Protein AF-A0A151SAC8-F1 (afdb_monomer_lite)

Radius of gyration: 16.69 Å; chains: 1; bounding box: 31×30×46 Å

Structure (mmCIF, N/CA/C/O backbone):
data_AF-A0A151SAC8-F1
#
_entry.id   AF-A0A151SAC8-F1
#
loop_
_atom_site.group_PDB
_atom_site.id
_atom_site.type_symbol
_atom_site.label_atom_id
_atom_site.label_alt_id
_atom_site.label_comp_id
_atom_site.label_asym_id
_atom_site.label_entity_id
_atom_site.label_seq_id
_atom_site.pdbx_PDB_ins_code
_atom_site.Cartn_x
_atom_site.Cartn_y
_atom_site.Cartn_z
_atom_site.occupancy
_atom_site.B_iso_or_equiv
_atom_site.auth_seq_id
_atom_site.auth_comp_id
_atom_site.auth_asym_id
_atom_site.auth_atom_id
_atom_site.pdbx_PDB_model_num
ATOM 1 N N . ASN A 1 1 ? 8.253 0.697 13.465 1.00 60.34 1 ASN A N 1
ATOM 2 C CA . ASN A 1 1 ? 7.872 0.966 12.057 1.00 60.34 1 ASN A CA 1
ATOM 3 C C . ASN A 1 1 ? 8.141 -0.229 11.117 1.00 60.34 1 ASN A C 1
ATOM 5 O O . ASN A 1 1 ? 8.264 -0.042 9.914 1.00 60.34 1 ASN A O 1
ATOM 9 N N . CYS A 1 2 ? 8.218 -1.470 11.628 1.00 76.44 2 CYS A N 1
ATOM 10 C CA . CYS A 1 2 ? 8.556 -2.654 10.819 1.00 76.44 2 CYS A CA 1
ATOM 11 C C . CYS A 1 2 ? 7.438 -3.058 9.846 1.00 76.44 2 CYS A C 1
ATOM 13 O O . CYS A 1 2 ? 7.722 -3.414 8.706 1.00 76.44 2 CYS A O 1
ATOM 15 N N . THR A 1 3 ? 6.180 -2.882 10.257 1.00 85.38 3 THR A N 1
ATOM 16 C CA . THR A 1 3 ? 4.981 -3.256 9.493 1.00 85.38 3 THR A CA 1
ATOM 17 C C . THR A 1 3 ? 4.909 -2.593 8.115 1.00 85.38 3 THR A C 1
ATOM 19 O O . THR A 1 3 ? 4.569 -3.248 7.135 1.00 85.38 3 THR A O 1
ATOM 22 N N . VAL A 1 4 ? 5.281 -1.311 8.003 1.00 90.56 4 VAL A N 1
ATOM 23 C CA . VAL A 1 4 ? 5.286 -0.590 6.714 1.00 90.56 4 VAL A CA 1
ATOM 24 C C . VAL A 1 4 ? 6.282 -1.226 5.747 1.00 90.56 4 VAL A C 1
ATOM 26 O O . VAL A 1 4 ? 5.959 -1.485 4.590 1.00 90.56 4 VAL A O 1
ATOM 29 N N . MET A 1 5 ? 7.490 -1.509 6.234 1.00 91.88 5 MET A N 1
ATOM 30 C CA . MET A 1 5 ? 8.564 -2.070 5.419 1.00 91.88 5 MET A CA 1
ATOM 31 C C . MET A 1 5 ? 8.274 -3.518 5.010 1.00 91.88 5 MET A C 1
ATOM 33 O O . MET A 1 5 ? 8.594 -3.917 3.893 1.00 91.88 5 MET A O 1
ATOM 37 N N . GLU A 1 6 ? 7.661 -4.309 5.890 1.00 93.31 6 GLU A N 1
ATOM 38 C CA . GLU A 1 6 ? 7.215 -5.674 5.587 1.00 93.31 6 GLU A CA 1
ATOM 39 C C . GLU A 1 6 ? 6.119 -5.688 4.526 1.00 93.31 6 GLU A C 1
ATOM 41 O O . GLU A 1 6 ? 6.199 -6.463 3.570 1.00 93.31 6 GLU A O 1
ATOM 46 N N . MET A 1 7 ? 5.141 -4.789 4.645 1.00 93.94 7 MET A N 1
ATOM 47 C CA . MET A 1 7 ? 4.065 -4.680 3.669 1.00 93.94 7 MET A CA 1
ATOM 48 C C . MET A 1 7 ? 4.592 -4.198 2.315 1.00 93.94 7 MET A C 1
ATOM 50 O O . MET A 1 7 ? 4.301 -4.823 1.301 1.00 93.94 7 MET A O 1
ATOM 54 N N . ALA A 1 8 ? 5.458 -3.180 2.291 1.00 93.56 8 ALA A N 1
ATOM 55 C CA . ALA A 1 8 ? 6.088 -2.702 1.060 1.00 93.56 8 ALA A CA 1
ATOM 56 C C . ALA A 1 8 ? 6.895 -3.805 0.350 1.00 93.56 8 ALA A C 1
ATOM 58 O O . ALA A 1 8 ? 6.752 -3.999 -0.858 1.00 93.56 8 ALA A O 1
ATOM 59 N N . ARG A 1 9 ? 7.696 -4.584 1.093 1.00 93.94 9 ARG A N 1
ATOM 60 C CA . ARG A 1 9 ? 8.426 -5.738 0.534 1.00 93.94 9 ARG A CA 1
ATOM 61 C C . ARG A 1 9 ? 7.485 -6.806 -0.016 1.00 93.94 9 ARG A C 1
ATOM 63 O O . ARG A 1 9 ? 7.743 -7.338 -1.093 1.00 93.94 9 ARG A O 1
ATOM 70 N N . SER A 1 10 ? 6.400 -7.097 0.700 1.00 94.00 10 SER A N 1
ATOM 71 C CA . SER A 1 10 ? 5.400 -8.080 0.271 1.00 94.00 10 SER A CA 1
ATOM 72 C C . SER A 1 10 ? 4.709 -7.642 -1.022 1.00 94.00 10 SER A C 1
ATOM 74 O O . SER A 1 10 ? 4.622 -8.433 -1.954 1.00 94.00 10 SER A O 1
ATOM 76 N N . MET A 1 11 ? 4.323 -6.368 -1.131 1.00 94.06 11 MET A N 1
ATOM 77 C CA . MET A 1 11 ? 3.694 -5.793 -2.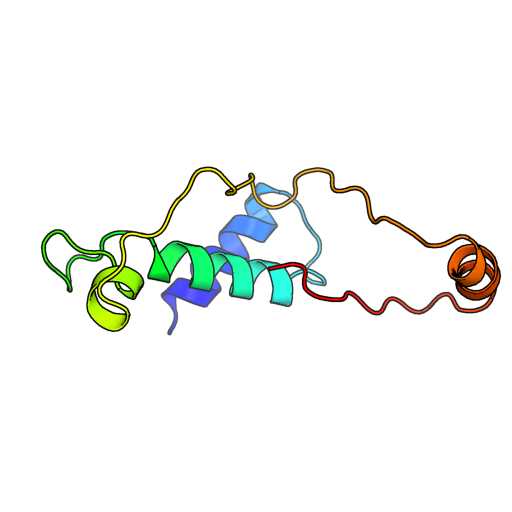328 1.00 94.06 11 MET A CA 1
ATOM 78 C C . MET A 1 11 ? 4.608 -5.847 -3.558 1.00 94.06 11 MET A C 1
ATOM 80 O O . MET A 1 11 ? 4.166 -6.212 -4.647 1.00 94.06 11 MET A O 1
ATOM 84 N N . LEU A 1 12 ? 5.895 -5.522 -3.390 1.00 94.25 12 LEU A N 1
ATOM 85 C CA . LEU A 1 12 ? 6.885 -5.639 -4.465 1.00 94.25 12 LEU A CA 1
ATOM 86 C C . LEU A 1 12 ? 7.065 -7.095 -4.902 1.00 94.25 12 LEU A C 1
ATOM 88 O O . LEU A 1 12 ? 7.080 -7.382 -6.099 1.00 94.25 12 LEU A O 1
ATOM 92 N N . LYS A 1 13 ? 7.169 -8.016 -3.934 1.00 94.00 13 LYS A N 1
ATOM 93 C CA . LYS A 1 13 ? 7.360 -9.444 -4.201 1.00 94.00 13 LYS A CA 1
ATOM 94 C C . LYS A 1 13 ? 6.153 -10.060 -4.904 1.00 94.00 13 LYS A C 1
ATOM 96 O O . LYS A 1 13 ? 6.349 -10.825 -5.841 1.00 94.00 13 LYS A O 1
ATOM 101 N N . GLU A 1 14 ? 4.941 -9.704 -4.485 1.00 92.75 14 GLU A N 1
ATOM 102 C CA . GLU A 1 14 ? 3.688 -10.192 -5.073 1.00 92.75 14 GLU A CA 1
ATOM 103 C C . GLU A 1 14 ? 3.559 -9.792 -6.548 1.00 92.75 14 GLU A C 1
ATOM 105 O O . GLU A 1 14 ? 3.133 -10.594 -7.374 1.00 92.75 14 GLU A O 1
ATOM 110 N N . LYS A 1 15 ? 3.957 -8.563 -6.898 1.00 91.00 15 LYS A N 1
ATOM 111 C CA . LYS A 1 15 ? 3.877 -8.055 -8.277 1.00 91.00 15 LYS A CA 1
ATOM 112 C C . LYS A 1 15 ? 5.129 -8.294 -9.111 1.00 91.00 15 LYS A C 1
ATOM 114 O O . LYS A 1 15 ? 5.148 -7.917 -10.278 1.00 91.00 15 LYS A O 1
ATOM 119 N N . GLY A 1 16 ? 6.168 -8.897 -8.535 1.00 91.94 16 GLY A N 1
ATOM 120 C CA . GLY A 1 16 ? 7.450 -9.091 -9.213 1.00 91.94 16 GLY A CA 1
ATOM 121 C C . GLY A 1 16 ? 8.101 -7.776 -9.655 1.00 91.94 16 GLY A C 1
ATOM 122 O O . GLY A 1 16 ? 8.811 -7.750 -10.658 1.00 91.94 16 GLY A O 1
ATOM 123 N N . LEU A 1 17 ? 7.835 -6.676 -8.942 1.00 90.56 17 LEU A N 1
ATOM 124 C CA . LEU A 1 17 ? 8.362 -5.361 -9.296 1.00 90.56 17 LEU A CA 1
ATOM 125 C C . LEU A 1 17 ? 9.800 -5.192 -8.789 1.00 90.56 17 LEU A C 1
ATOM 127 O O . LEU A 1 17 ? 10.129 -5.659 -7.694 1.00 90.56 17 LEU A O 1
ATOM 131 N N . PRO A 1 18 ? 10.668 -4.500 -9.548 1.00 91.06 18 PRO A N 1
ATOM 132 C CA . PRO A 1 18 ? 12.022 -4.219 -9.102 1.00 91.06 18 PRO A CA 1
ATOM 133 C C . PRO A 1 18 ? 12.023 -3.300 -7.876 1.00 91.06 18 PRO A C 1
ATOM 135 O O . PRO A 1 18 ? 11.151 -2.446 -7.702 1.00 91.06 18 PRO A O 1
ATOM 138 N N . ASN A 1 19 ? 13.071 -3.419 -7.058 1.00 89.50 19 ASN A N 1
ATOM 139 C CA . ASN A 1 19 ? 13.248 -2.616 -5.843 1.00 89.50 19 ASN A CA 1
ATOM 140 C C . ASN A 1 19 ? 13.339 -1.109 -6.106 1.00 89.50 19 ASN A C 1
ATOM 142 O O . ASN A 1 19 ? 13.287 -0.337 -5.161 1.00 89.50 19 ASN A O 1
ATOM 146 N N . THR A 1 20 ? 13.448 -0.661 -7.358 1.00 90.44 20 THR A N 1
ATOM 147 C CA . THR A 1 20 ? 13.358 0.760 -7.715 1.00 90.44 20 THR A CA 1
ATOM 148 C C . THR A 1 20 ? 12.015 1.379 -7.324 1.00 90.44 20 THR A C 1
ATOM 150 O O . THR A 1 20 ? 11.983 2.571 -7.052 1.00 90.44 20 THR A O 1
ATOM 153 N N . PHE A 1 21 ? 10.944 0.578 -7.230 1.00 88.56 21 PHE A N 1
ATOM 154 C CA . PHE A 1 21 ? 9.598 1.018 -6.831 1.00 88.56 21 PHE A CA 1
ATOM 155 C C . PHE A 1 21 ? 9.363 1.021 -5.309 1.00 88.56 21 PHE A C 1
ATOM 157 O O . PHE A 1 21 ? 8.224 1.041 -4.837 1.00 88.56 21 PHE A O 1
ATOM 164 N N . TRP A 1 22 ? 10.426 0.922 -4.507 1.00 91.50 22 TRP A N 1
ATOM 165 C CA . TRP A 1 22 ? 10.319 0.845 -3.049 1.00 91.50 22 TRP A CA 1
ATOM 166 C C . TRP A 1 22 ? 9.641 2.073 -2.431 1.00 91.50 22 TRP A C 1
ATOM 168 O O . TRP A 1 22 ? 8.883 1.923 -1.474 1.00 91.50 22 TRP A O 1
ATOM 178 N N . ALA A 1 23 ? 9.871 3.266 -2.984 1.00 91.94 23 ALA A N 1
ATOM 179 C CA . ALA A 1 23 ? 9.272 4.500 -2.488 1.00 91.94 23 ALA A CA 1
ATOM 180 C C . ALA A 1 23 ? 7.748 4.494 -2.697 1.00 91.94 23 ALA A C 1
ATOM 182 O O . ALA A 1 23 ? 6.988 4.795 -1.776 1.00 91.94 23 ALA A O 1
ATOM 183 N N . GLU A 1 24 ? 7.293 4.068 -3.874 1.00 90.19 24 GLU A N 1
ATOM 184 C CA . GLU A 1 24 ? 5.883 3.912 -4.230 1.00 90.19 24 GLU A CA 1
ATOM 185 C C . GLU A 1 24 ? 5.216 2.812 -3.399 1.00 90.19 24 GLU A C 1
ATOM 187 O O . GLU A 1 24 ? 4.081 2.976 -2.943 1.00 90.19 24 GLU A O 1
ATOM 192 N N . ALA A 1 25 ? 5.923 1.705 -3.155 1.00 92.69 25 ALA A N 1
ATOM 193 C CA . ALA A 1 25 ? 5.445 0.623 -2.300 1.00 92.69 25 ALA A CA 1
ATOM 194 C C . ALA A 1 25 ? 5.262 1.091 -0.849 1.00 92.69 25 ALA A C 1
ATOM 196 O O . ALA A 1 25 ? 4.213 0.843 -0.258 1.00 92.69 25 ALA A O 1
ATOM 197 N N . ILE A 1 26 ? 6.236 1.818 -0.287 1.00 93.88 26 ILE A N 1
ATOM 198 C CA . ILE A 1 26 ? 6.135 2.391 1.065 1.00 93.88 26 ILE A CA 1
ATOM 199 C C . ILE A 1 26 ? 4.999 3.403 1.143 1.00 93.88 26 ILE A C 1
ATOM 201 O O . ILE A 1 26 ? 4.216 3.362 2.092 1.00 93.88 26 ILE A O 1
ATOM 205 N N . TYR A 1 27 ? 4.878 4.293 0.158 1.00 92.19 27 TYR A N 1
ATOM 206 C CA . TYR A 1 27 ? 3.802 5.274 0.158 1.00 92.19 27 TYR A CA 1
ATOM 207 C C . TYR A 1 27 ? 2.447 4.567 0.152 1.00 92.19 27 TYR A C 1
ATOM 209 O O . TYR A 1 27 ? 1.588 4.865 0.982 1.00 92.19 27 TYR A O 1
ATOM 217 N N . THR A 1 28 ? 2.261 3.600 -0.749 1.00 91.81 28 THR A N 1
ATOM 218 C CA . THR A 1 28 ? 1.007 2.843 -0.840 1.00 91.81 28 THR A CA 1
ATOM 219 C C . THR A 1 28 ? 0.736 2.094 0.463 1.00 91.81 28 THR A C 1
ATOM 221 O O . THR A 1 28 ? -0.392 2.085 0.951 1.00 91.81 28 THR A O 1
ATOM 224 N N . ALA A 1 29 ? 1.777 1.541 1.085 1.00 93.00 29 ALA A N 1
ATOM 225 C CA . ALA A 1 29 ? 1.665 0.861 2.361 1.00 93.00 29 ALA A CA 1
ATOM 226 C C . ALA A 1 29 ? 1.163 1.787 3.481 1.00 93.00 29 ALA A C 1
ATOM 228 O O . ALA A 1 29 ? 0.192 1.468 4.168 1.00 93.00 29 ALA A O 1
ATOM 229 N N . VAL A 1 30 ? 1.769 2.965 3.637 1.00 92.25 30 VAL A N 1
ATOM 230 C CA . VAL A 1 30 ? 1.317 3.976 4.606 1.00 92.25 30 VAL A CA 1
ATOM 231 C C . VAL A 1 30 ? -0.105 4.443 4.286 1.00 92.25 30 VAL A C 1
ATOM 233 O O . VAL A 1 30 ? -0.936 4.589 5.183 1.00 92.25 30 VAL A O 1
ATOM 236 N N . TYR A 1 31 ? -0.413 4.633 3.004 1.00 90.69 31 TYR A N 1
ATOM 237 C CA . TYR A 1 31 ? -1.726 5.068 2.543 1.00 90.69 31 TYR A CA 1
ATOM 238 C C . TYR A 1 31 ? -2.843 4.092 2.923 1.00 90.69 31 TYR A C 1
ATOM 240 O O . TYR A 1 31 ? -3.912 4.530 3.365 1.00 90.69 31 TYR A O 1
ATOM 248 N N . ILE A 1 32 ? -2.581 2.792 2.757 1.00 90.31 32 ILE A N 1
ATOM 249 C CA . ILE A 1 32 ? -3.476 1.698 3.141 1.00 90.31 32 ILE A CA 1
ATOM 250 C C . ILE A 1 32 ? -3.605 1.646 4.661 1.00 90.31 32 ILE A C 1
ATOM 252 O O . ILE A 1 32 ? -4.721 1.687 5.164 1.00 90.31 32 ILE A O 1
ATOM 256 N N . LEU A 1 33 ? -2.493 1.643 5.405 1.00 89.75 33 LEU A N 1
ATOM 257 C CA . LEU A 1 33 ? -2.523 1.565 6.873 1.00 89.75 33 LEU A CA 1
ATOM 258 C C . LEU A 1 33 ? -3.320 2.709 7.507 1.00 89.75 33 LEU A C 1
ATOM 260 O O . LEU A 1 33 ? -4.051 2.484 8.465 1.00 89.75 33 LEU A O 1
ATOM 264 N N . ASN A 1 34 ? -3.249 3.912 6.937 1.00 90.00 34 ASN A N 1
ATOM 265 C CA . ASN A 1 34 ? -4.020 5.060 7.416 1.00 90.00 34 ASN A CA 1
ATOM 266 C C . ASN A 1 34 ? -5.530 4.953 7.136 1.00 90.00 34 ASN A C 1
ATOM 268 O O . ASN A 1 34 ? -6.310 5.674 7.756 1.00 90.00 34 ASN A O 1
ATOM 272 N N . ARG A 1 35 ? -5.943 4.082 6.209 1.00 89.88 35 ARG A N 1
ATOM 273 C CA . ARG A 1 35 ? -7.341 3.855 5.792 1.00 89.88 35 ARG A CA 1
ATOM 274 C C . ARG A 1 35 ? -7.888 2.491 6.197 1.00 89.88 35 ARG A C 1
ATOM 276 O O . ARG A 1 35 ? -9.073 2.243 6.011 1.00 89.88 35 ARG A O 1
ATOM 283 N N . CYS A 1 36 ? -7.057 1.614 6.738 1.00 85.69 36 CYS A N 1
ATOM 284 C CA . CYS A 1 36 ? -7.498 0.377 7.354 1.00 85.69 36 CYS A CA 1
ATOM 285 C C . CYS A 1 36 ? -7.864 0.639 8.812 1.00 85.69 36 CYS A C 1
ATOM 287 O O . CYS A 1 36 ? -7.226 1.434 9.501 1.00 85.69 36 CYS A O 1
ATOM 289 N N . GLN A 1 37 ? -8.895 -0.047 9.294 1.00 80.44 37 GLN A N 1
ATOM 290 C CA . GLN A 1 37 ? -9.164 -0.089 10.724 1.00 80.44 37 GLN A CA 1
ATOM 291 C C . GLN A 1 37 ? -7.989 -0.776 11.418 1.00 80.44 37 GLN A C 1
ATOM 293 O O . GLN A 1 37 ? -7.452 -1.773 10.930 1.00 80.44 37 GLN A O 1
ATOM 298 N N . THR A 1 38 ? -7.573 -0.228 12.552 1.00 81.75 38 THR A N 1
ATOM 299 C CA . THR A 1 38 ? -6.483 -0.793 13.348 1.00 81.75 38 THR A CA 1
ATOM 300 C C . THR A 1 38 ? -7.027 -1.173 14.711 1.00 81.75 38 THR A C 1
ATOM 302 O O . THR A 1 38 ? -7.918 -0.509 15.225 1.00 81.75 38 THR A O 1
ATOM 305 N N . LYS A 1 39 ? -6.469 -2.212 15.341 1.00 78.81 39 LYS A N 1
ATOM 306 C CA . LYS A 1 39 ? -6.893 -2.626 16.693 1.00 78.81 39 LYS A CA 1
ATOM 307 C C . LYS A 1 39 ? -6.757 -1.510 17.739 1.00 78.81 39 LYS A C 1
ATOM 309 O O . LYS A 1 39 ? -7.407 -1.571 18.772 1.00 78.81 39 LYS A O 1
ATOM 314 N N . ALA A 1 40 ? -5.905 -0.520 17.476 1.00 79.62 40 ALA A N 1
ATOM 315 C CA . ALA A 1 40 ? -5.677 0.619 18.356 1.00 79.62 40 ALA A CA 1
ATOM 316 C C . ALA A 1 40 ? -6.805 1.664 18.309 1.00 79.62 40 ALA A C 1
ATOM 318 O O . ALA A 1 40 ? -6.934 2.450 19.242 1.00 79.62 40 ALA A O 1
ATOM 319 N N . ILE A 1 41 ? -7.601 1.699 17.234 1.00 79.38 41 ILE A N 1
ATOM 320 C CA . ILE A 1 41 ? -8.658 2.691 17.033 1.00 79.38 41 ILE A CA 1
ATOM 321 C C . ILE A 1 41 ? -9.960 1.943 16.761 1.00 79.38 41 ILE A C 1
ATOM 323 O O . ILE A 1 41 ? -10.160 1.373 15.690 1.00 79.38 41 ILE A O 1
ATOM 327 N N . GLN A 1 42 ? -10.845 1.941 17.753 1.00 79.06 42 GLN A N 1
ATOM 328 C CA . GLN A 1 42 ? -12.112 1.226 17.681 1.00 79.06 42 GLN A CA 1
ATOM 329 C C . GLN A 1 42 ? -13.044 1.872 16.644 1.00 79.06 42 GLN A C 1
ATOM 331 O O . GLN A 1 42 ? -13.285 3.080 16.678 1.00 79.06 42 GLN A O 1
ATOM 336 N N . ASP A 1 43 ? -13.517 1.056 15.698 1.00 79.62 43 ASP A N 1
ATOM 337 C CA . ASP A 1 43 ? -14.487 1.386 14.641 1.00 79.62 43 ASP A CA 1
ATOM 338 C C . ASP A 1 43 ? -14.140 2.575 13.728 1.00 79.62 43 ASP A C 1
ATOM 340 O O . ASP A 1 43 ? -14.974 3.023 12.938 1.00 79.62 43 ASP A O 1
ATOM 344 N N . LYS A 1 44 ? -12.896 3.066 13.775 1.00 84.62 44 LYS A N 1
ATOM 345 C CA . LYS A 1 44 ? -12.405 4.155 12.925 1.00 84.62 44 LYS A CA 1
ATOM 346 C C . LYS A 1 44 ? -11.041 3.821 12.340 1.00 84.62 44 LYS A C 1
ATOM 348 O O . LYS A 1 44 ? -10.211 3.128 12.926 1.00 84.62 44 LYS A O 1
ATOM 353 N N . THR A 1 45 ? -10.796 4.355 11.161 1.00 88.81 45 THR A N 1
ATOM 354 C CA . THR A 1 45 ? -9.482 4.374 10.524 1.00 88.81 45 THR A CA 1
ATOM 355 C C . THR A 1 45 ? -8.623 5.486 11.141 1.00 88.81 45 THR A C 1
ATOM 357 O O . THR A 1 45 ? -9.167 6.487 11.620 1.00 88.81 45 THR A O 1
ATOM 360 N N . PRO A 1 46 ? -7.284 5.375 11.131 1.00 89.06 46 PRO A N 1
ATOM 361 C CA . PRO A 1 46 ? -6.412 6.446 11.616 1.00 89.06 46 PRO A CA 1
ATOM 362 C C . PRO A 1 46 ? -6.707 7.809 10.981 1.00 89.06 46 PRO A C 1
ATOM 364 O O . PRO A 1 46 ? -6.720 8.825 11.674 1.00 89.06 46 PRO A O 1
ATOM 367 N N . ILE A 1 47 ? -7.019 7.842 9.680 1.00 89.38 47 ILE A N 1
ATOM 368 C CA . ILE A 1 47 ? -7.361 9.089 8.989 1.00 89.38 47 ILE A CA 1
ATOM 369 C C . ILE A 1 47 ? -8.737 9.641 9.391 1.00 89.38 47 ILE A C 1
ATOM 371 O O . ILE A 1 47 ? -8.905 10.859 9.432 1.00 89.38 47 ILE A O 1
ATOM 375 N N . GLU A 1 48 ? -9.707 8.789 9.732 1.00 89.56 48 GLU A N 1
ATOM 376 C CA . GLU A 1 48 ? -10.989 9.222 10.312 1.00 89.56 48 GLU A CA 1
ATOM 377 C C . GLU A 1 48 ? -10.802 9.803 11.702 1.00 89.56 48 GLU A C 1
ATOM 379 O O . GLU A 1 48 ? -11.374 10.845 12.009 1.00 89.56 48 GLU A O 1
ATOM 384 N N . ALA A 1 49 ? -10.001 9.141 12.538 1.00 87.75 49 ALA A N 1
ATOM 385 C CA . ALA A 1 49 ? -9.716 9.611 13.886 1.00 87.75 49 ALA A CA 1
ATOM 386 C C . ALA A 1 49 ? -8.993 10.966 13.870 1.00 87.75 49 ALA A C 1
ATOM 388 O O . ALA A 1 49 ? -9.284 11.819 14.701 1.00 87.75 49 ALA A O 1
ATOM 389 N N . TRP A 1 50 ? -8.096 11.174 12.901 1.00 86.88 50 TRP A N 1
ATOM 390 C CA . TRP A 1 50 ? -7.346 12.420 12.755 1.00 86.88 50 TRP A CA 1
ATOM 391 C C . TRP A 1 50 ? -8.149 13.549 12.097 1.00 86.88 50 TRP A C 1
ATOM 393 O O . TRP A 1 50 ? -8.133 14.679 12.572 1.00 86.88 50 TRP A O 1
ATOM 403 N N . SER A 1 51 ? -8.825 13.274 10.977 1.00 88.44 51 SER A N 1
ATOM 404 C CA . SER A 1 51 ? -9.474 14.316 10.161 1.00 88.44 51 SER A CA 1
ATOM 405 C C . SER A 1 51 ? -10.965 14.502 10.447 1.00 88.44 51 SER A C 1
ATOM 407 O O . SER A 1 51 ? -11.571 15.438 9.933 1.00 88.44 51 SER A O 1
ATOM 409 N N . GLY A 1 52 ? -11.586 13.583 11.191 1.00 87.00 52 GLY A N 1
ATOM 410 C CA . GLY A 1 52 ? -13.035 13.538 11.395 1.00 87.00 52 GLY A CA 1
ATOM 411 C C . GLY A 1 52 ? -13.840 13.122 10.156 1.00 87.00 52 GLY A C 1
ATOM 412 O O . GLY A 1 52 ? -15.061 13.006 10.241 1.00 87.00 52 GLY A O 1
ATOM 413 N N . LYS A 1 53 ? -13.193 12.878 9.006 1.00 87.56 53 LYS A N 1
ATOM 414 C CA . LYS A 1 53 ? -13.851 12.527 7.741 1.00 87.56 53 LYS A CA 1
ATOM 415 C C . LYS A 1 53 ? -13.592 11.073 7.352 1.00 87.56 53 LYS A C 1
ATOM 417 O O . LYS A 1 53 ? -12.450 10.620 7.328 1.00 87.56 53 LYS A O 1
ATOM 422 N N . LYS A 1 54 ? -14.659 10.378 6.944 1.00 86.81 54 LYS A N 1
ATOM 423 C CA . LYS A 1 54 ? -14.596 9.028 6.368 1.00 86.81 54 LYS A CA 1
ATOM 424 C C . LYS A 1 54 ? -13.843 9.027 5.031 1.00 86.81 54 LYS A C 1
ATOM 426 O O . LYS A 1 54 ? -14.287 9.714 4.104 1.00 86.81 54 LYS A O 1
ATOM 431 N N . PRO A 1 55 ? -12.712 8.307 4.892 1.00 86.62 55 PRO A N 1
ATOM 432 C CA . PRO A 1 55 ? -12.012 8.194 3.631 1.00 86.62 55 PRO A CA 1
ATOM 433 C C . PRO A 1 55 ? -12.865 7.387 2.656 1.00 86.62 55 PRO A C 1
ATOM 435 O O . PRO A 1 55 ? -13.465 6.373 3.010 1.00 86.62 55 PRO A O 1
ATOM 438 N N . 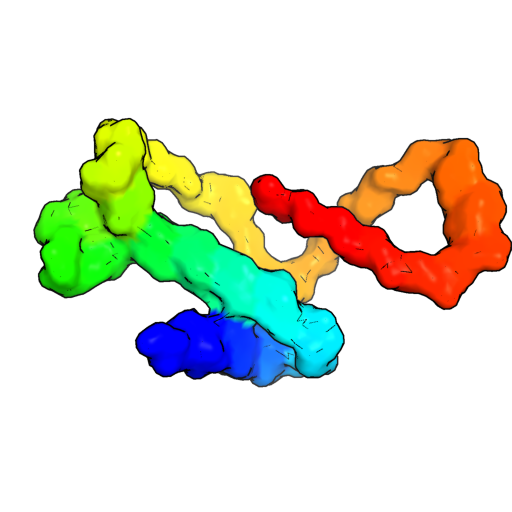SER A 1 56 ? -12.883 7.820 1.400 1.00 86.12 56 SER A N 1
ATOM 439 C CA . SER A 1 56 ? -13.342 6.959 0.314 1.00 86.12 56 SER A CA 1
ATOM 440 C C . SER A 1 56 ? -12.250 5.946 -0.032 1.00 86.12 56 SER A C 1
ATOM 442 O O . SER A 1 56 ? -11.060 6.248 0.086 1.00 86.12 56 SER A O 1
ATOM 444 N N . ALA A 1 57 ? -12.662 4.760 -0.471 1.00 84.62 57 ALA A N 1
ATOM 445 C CA . ALA A 1 57 ? -11.794 3.723 -1.023 1.00 84.62 57 ALA A CA 1
ATOM 446 C C . ALA A 1 57 ? -12.044 3.494 -2.528 1.00 84.62 57 ALA A C 1
ATOM 448 O O . ALA A 1 57 ? -11.373 2.668 -3.139 1.00 84.62 57 ALA A O 1
ATOM 449 N N . ASN A 1 58 ? -12.980 4.228 -3.142 1.00 88.06 58 ASN A N 1
ATOM 450 C CA . ASN A 1 58 ? -13.435 3.976 -4.518 1.00 88.06 58 ASN A CA 1
ATOM 451 C C . ASN A 1 58 ? -12.346 4.214 -5.572 1.00 88.06 58 ASN A C 1
ATOM 453 O O . ASN A 1 58 ? -12.411 3.678 -6.675 1.00 88.06 58 ASN A O 1
ATOM 457 N N . HIS A 1 59 ? -11.356 5.041 -5.249 1.00 85.88 59 HIS A N 1
ATOM 458 C CA . HIS A 1 59 ? -10.243 5.381 -6.131 1.00 85.88 59 HIS A CA 1
ATOM 459 C C . HIS A 1 59 ? -9.039 4.442 -5.967 1.00 85.88 59 HIS A C 1
ATOM 461 O O . HIS A 1 59 ? -8.062 4.588 -6.701 1.00 85.88 59 HIS A O 1
ATOM 467 N N . LEU A 1 60 ? -9.077 3.499 -5.018 1.00 86.69 60 LEU A N 1
ATOM 468 C CA . LEU A 1 60 ? -7.985 2.551 -4.817 1.00 86.69 60 LEU A CA 1
ATOM 469 C C . LEU A 1 60 ? -7.864 1.606 -6.015 1.00 86.69 60 LEU A C 1
ATOM 471 O O . LEU A 1 60 ? -8.842 1.049 -6.514 1.00 86.69 60 LEU A O 1
ATOM 475 N N . ARG A 1 61 ? -6.625 1.406 -6.460 1.00 87.25 61 ARG A N 1
ATOM 476 C CA . ARG A 1 61 ? -6.257 0.442 -7.497 1.00 87.25 61 ARG A CA 1
ATOM 477 C C . ARG A 1 61 ? -5.263 -0.558 -6.928 1.00 87.25 61 ARG A C 1
ATOM 479 O O . ARG A 1 61 ? -4.569 -0.276 -5.953 1.00 87.25 61 ARG A O 1
ATOM 486 N N . VAL A 1 62 ? -5.205 -1.731 -7.551 1.00 87.75 62 VAL A N 1
ATOM 487 C CA . VAL A 1 62 ? -4.222 -2.759 -7.203 1.00 87.75 62 VAL A CA 1
ATOM 488 C C . VAL A 1 62 ? -2.823 -2.201 -7.459 1.00 87.75 62 VAL A C 1
ATOM 490 O O . VAL A 1 62 ? -2.544 -1.692 -8.543 1.00 87.75 62 VAL A O 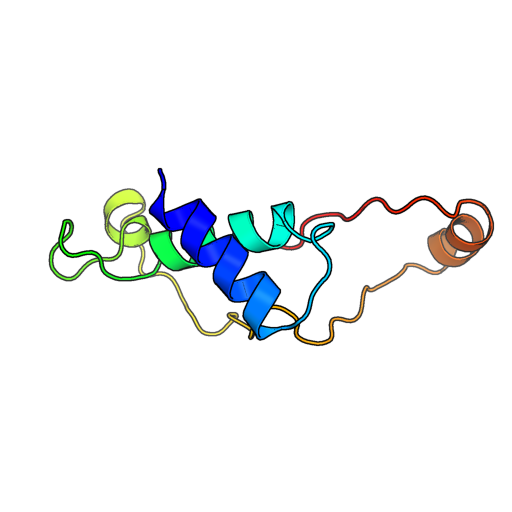1
ATOM 493 N N . PHE A 1 63 ? -1.941 -2.301 -6.465 1.00 89.00 63 PHE A N 1
ATOM 494 C CA . PHE A 1 63 ? -0.547 -1.891 -6.616 1.00 89.00 63 PHE A CA 1
ATOM 495 C C . PHE A 1 63 ? 0.101 -2.621 -7.803 1.00 89.00 63 PHE A C 1
ATOM 497 O O . PHE A 1 63 ? -0.113 -3.818 -7.986 1.00 89.00 63 PHE A O 1
ATOM 504 N N . GLY A 1 64 ? 0.865 -1.898 -8.624 1.00 85.56 64 GLY A N 1
ATOM 505 C CA . GLY A 1 64 ? 1.468 -2.445 -9.843 1.00 85.56 64 GLY A CA 1
ATOM 506 C C . GLY A 1 64 ? 0.516 -2.592 -11.037 1.00 85.56 64 GLY A C 1
ATOM 507 O O . GLY A 1 64 ? 0.889 -3.223 -12.023 1.00 85.56 64 GLY A O 1
ATOM 508 N N . SER A 1 65 ? -0.698 -2.029 -10.990 1.00 86.75 65 SER A N 1
ATOM 509 C CA . SER A 1 65 ? -1.565 -1.950 -12.171 1.00 86.75 65 SER A CA 1
ATOM 510 C C . SER A 1 65 ? -0.961 -1.072 -13.271 1.00 86.75 65 SER A C 1
ATOM 512 O O . SER A 1 65 ? -0.249 -0.109 -12.985 1.00 86.75 65 SER A O 1
ATOM 514 N N . ILE A 1 66 ? -1.306 -1.356 -14.529 1.00 81.19 66 ILE A N 1
ATOM 515 C CA . ILE A 1 66 ? -0.908 -0.528 -15.674 1.00 81.19 66 ILE A CA 1
ATOM 516 C C . ILE A 1 66 ? -1.513 0.874 -15.518 1.00 81.19 66 ILE A C 1
ATOM 518 O O . ILE A 1 66 ? -2.727 1.021 -15.383 1.00 81.19 66 ILE A O 1
ATOM 522 N N . CYS A 1 67 ? -0.661 1.899 -15.570 1.00 76.44 67 CYS A N 1
ATOM 523 C CA . CYS A 1 67 ? -1.055 3.304 -15.491 1.00 76.44 67 CYS A CA 1
ATOM 524 C C . CYS A 1 67 ? -0.537 4.064 -16.717 1.00 76.44 67 CYS A C 1
ATOM 526 O O . CYS A 1 67 ? 0.628 3.933 -17.096 1.00 76.44 67 CYS A O 1
ATOM 528 N N . TYR A 1 68 ? -1.386 4.904 -17.308 1.00 77.56 68 TYR A N 1
ATOM 529 C CA . TYR A 1 68 ? -1.009 5.771 -18.422 1.00 77.56 68 TYR A CA 1
ATOM 530 C C . TYR A 1 68 ? -0.681 7.166 -17.896 1.00 77.56 68 TYR A C 1
ATOM 532 O O . TYR A 1 68 ? -1.509 7.807 -17.252 1.00 77.56 68 TYR A O 1
ATOM 540 N N . LYS A 1 69 ? 0.531 7.654 -18.178 1.00 73.94 69 LYS A N 1
ATOM 541 C CA . LYS A 1 69 ? 0.898 9.041 -17.878 1.00 73.94 69 LYS A CA 1
ATOM 542 C C . LYS A 1 69 ? 0.422 9.952 -19.007 1.00 73.94 69 LYS A C 1
ATOM 544 O O . LYS A 1 69 ? 0.753 9.724 -20.169 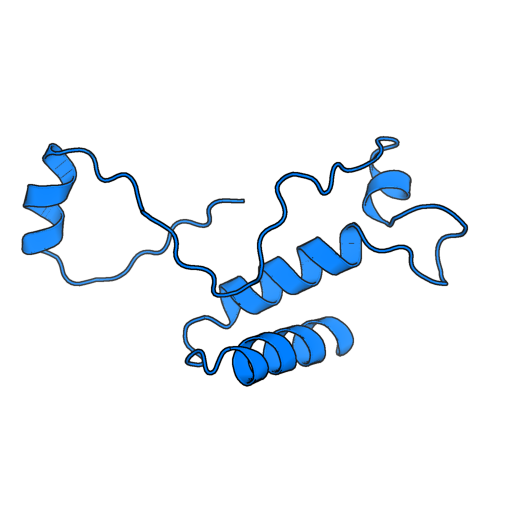1.00 73.94 69 LYS A O 1
ATOM 549 N N . HIS A 1 70 ? -0.316 11.003 -18.667 1.00 73.25 70 HIS A N 1
ATOM 550 C CA . HIS A 1 70 ? -0.666 12.041 -19.628 1.00 73.25 70 HIS A CA 1
ATOM 551 C C . HIS A 1 70 ? 0.563 12.932 -19.877 1.00 73.25 70 HIS A C 1
ATOM 553 O O . HIS A 1 70 ? 1.020 13.635 -18.975 1.00 73.25 70 HIS A O 1
ATOM 559 N N . ILE A 1 71 ? 1.141 12.871 -21.080 1.00 74.62 71 ILE A N 1
ATOM 560 C CA . ILE A 1 71 ? 2.291 13.701 -21.475 1.00 74.62 71 ILE A CA 1
ATOM 561 C C . ILE A 1 71 ? 1.783 14.806 -22.401 1.00 74.62 71 ILE A C 1
ATOM 563 O O . ILE A 1 71 ? 1.308 14.500 -23.492 1.00 74.62 71 ILE A O 1
ATOM 567 N N . LEU A 1 72 ? 1.921 16.072 -21.991 1.00 72.50 72 LEU A N 1
ATOM 568 C CA . LEU A 1 72 ? 1.692 17.213 -22.885 1.00 72.50 72 LEU A CA 1
ATOM 569 C C . LEU A 1 72 ? 2.684 17.171 -24.059 1.00 72.50 72 LEU A C 1
ATOM 571 O O . LEU A 1 72 ? 3.855 16.845 -23.857 1.00 72.50 72 LEU A O 1
ATOM 575 N N . GLU A 1 73 ? 2.230 17.504 -25.269 1.00 64.94 73 GLU A N 1
ATOM 576 C CA . GLU A 1 73 ? 3.004 17.368 -26.518 1.00 64.94 73 GLU A CA 1
ATOM 577 C C . GLU A 1 73 ? 4.391 18.034 -26.452 1.00 64.94 73 GLU A C 1
ATOM 579 O O . GLU A 1 73 ? 5.391 17.444 -26.864 1.00 64.94 73 GLU A O 1
ATOM 584 N N . GLU A 1 74 ? 4.493 19.201 -25.814 1.00 63.44 74 GLU A N 1
ATOM 585 C CA . GLU A 1 74 ? 5.754 19.927 -25.595 1.00 63.44 74 GLU A CA 1
ATOM 586 C C . GLU A 1 74 ? 6.783 19.092 -24.808 1.00 63.44 74 GLU A C 1
ATOM 588 O O . GLU A 1 74 ? 7.978 19.070 -25.113 1.00 63.44 74 GLU A O 1
ATOM 593 N N . ARG A 1 75 ? 6.312 18.301 -23.835 1.00 60.72 75 ARG A N 1
ATOM 594 C CA . ARG A 1 75 ? 7.151 17.401 -23.034 1.00 60.72 75 ARG A CA 1
ATOM 595 C C . ARG A 1 75 ? 7.503 16.103 -23.754 1.00 60.72 75 ARG A C 1
ATOM 597 O O . ARG A 1 75 ? 8.480 15.467 -23.358 1.00 60.72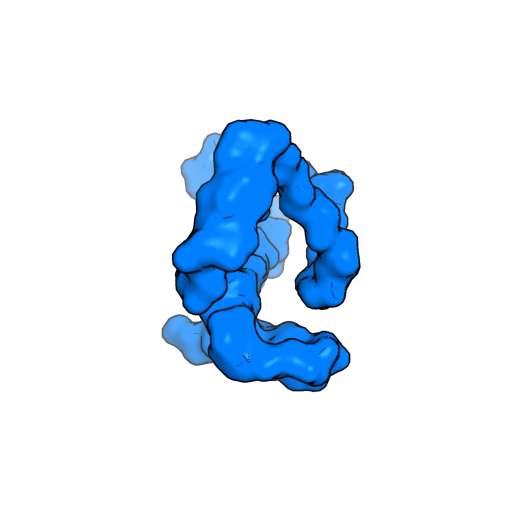 75 ARG A O 1
ATOM 604 N N . LYS A 1 76 ? 6.790 15.709 -24.817 1.00 57.06 76 LYS A N 1
ATOM 605 C CA . LYS A 1 76 ? 7.171 14.544 -25.641 1.00 57.06 76 LYS A CA 1
ATOM 606 C C . LYS A 1 76 ? 8.448 14.815 -26.439 1.00 57.06 76 LYS A C 1
ATOM 608 O O . LYS A 1 76 ? 9.277 13.917 -26.593 1.00 57.06 76 LYS A O 1
ATOM 613 N N . ALA A 1 77 ? 8.653 16.054 -26.892 1.00 55.78 77 ALA A N 1
ATOM 614 C CA . ALA A 1 77 ? 9.888 16.470 -27.560 1.00 55.78 77 ALA A CA 1
ATOM 615 C C . ALA A 1 77 ? 11.089 16.510 -26.595 1.00 55.78 77 ALA A C 1
ATOM 617 O O . ALA A 1 77 ? 12.187 16.088 -26.962 1.00 55.78 77 ALA A O 1
ATOM 618 N N . GLN A 1 78 ? 10.872 16.946 -25.348 1.00 54.78 78 GLN A N 1
ATOM 619 C CA . GLN A 1 78 ? 11.901 16.974 -24.301 1.00 54.78 78 GLN A CA 1
ATOM 620 C C . GLN A 1 78 ? 12.250 15.570 -23.772 1.00 54.78 78 GLN A C 1
ATOM 622 O O . GLN A 1 78 ? 13.419 15.276 -23.530 1.00 54.78 78 GLN A O 1
ATOM 627 N N . ALA A 1 79 ? 11.253 14.687 -23.629 1.00 52.72 79 ALA A N 1
ATOM 628 C CA . ALA A 1 79 ? 11.428 13.329 -23.105 1.00 52.72 79 ALA A CA 1
ATOM 629 C C . ALA A 1 79 ? 12.297 12.437 -24.007 1.00 52.72 79 ALA A C 1
ATOM 631 O O . ALA A 1 79 ? 12.987 11.563 -23.498 1.00 52.72 79 ALA A O 1
ATOM 632 N N . ARG A 1 80 ? 12.334 12.689 -25.325 1.00 51.56 80 ARG A N 1
ATOM 633 C CA . ARG A 1 80 ? 13.260 11.999 -26.245 1.00 51.56 80 ARG A CA 1
ATOM 634 C C . ARG A 1 80 ? 14.724 12.417 -26.072 1.00 51.56 80 ARG A C 1
ATOM 636 O O . ARG A 1 80 ? 15.608 11.691 -26.504 1.00 51.56 80 ARG A O 1
ATOM 643 N N . ARG A 1 81 ? 14.988 13.579 -25.465 1.00 48.16 81 ARG A N 1
ATOM 644 C CA . ARG A 1 81 ? 16.345 14.121 -25.268 1.00 48.16 81 ARG A CA 1
ATOM 645 C C . ARG A 1 81 ? 16.909 13.885 -23.869 1.00 48.16 81 ARG A C 1
ATOM 647 O O . ARG A 1 81 ? 18.094 14.118 -23.657 1.00 48.16 81 ARG A O 1
ATOM 654 N N . HIS A 1 82 ? 16.089 13.464 -22.911 1.00 45.22 82 HIS A N 1
ATOM 655 C CA . HIS A 1 82 ? 16.513 13.339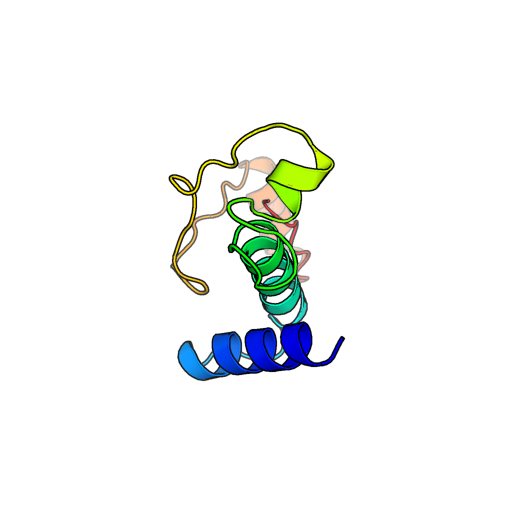 -21.522 1.00 45.22 82 HIS A CA 1
ATOM 656 C C . HIS A 1 82 ? 15.937 12.065 -20.908 1.00 45.22 82 HIS A C 1
ATOM 658 O O . HIS A 1 82 ? 14.913 12.075 -20.225 1.00 45.22 82 HIS A O 1
ATOM 664 N N . ASP A 1 83 ? 16.628 10.960 -21.170 1.00 47.19 83 ASP A N 1
ATOM 665 C CA . ASP A 1 83 ? 16.404 9.653 -20.563 1.00 47.19 83 ASP A CA 1
ATOM 666 C C . ASP A 1 83 ? 16.843 9.672 -19.085 1.00 47.19 83 ASP A C 1
ATOM 668 O O . ASP A 1 83 ? 17.880 9.147 -18.684 1.00 47.19 83 ASP A O 1
ATOM 672 N N . ARG A 1 84 ? 16.097 10.410 -18.256 1.00 41.31 84 ARG A N 1
ATOM 673 C CA . ARG A 1 84 ? 16.267 10.424 -16.801 1.00 41.31 84 ARG A CA 1
ATOM 674 C C . ARG A 1 84 ? 14.904 10.538 -16.129 1.00 41.31 84 ARG A C 1
ATOM 676 O O . ARG A 1 84 ? 14.323 11.617 -16.012 1.00 41.31 84 ARG A O 1
ATOM 683 N N . MET A 1 85 ? 14.409 9.372 -15.715 1.00 43.12 85 MET A N 1
ATOM 684 C CA . MET A 1 85 ? 13.271 9.167 -14.821 1.00 43.12 85 MET A CA 1
ATOM 685 C C . MET A 1 85 ? 13.234 10.219 -13.705 1.00 43.12 85 MET A C 1
ATOM 687 O O . MET A 1 85 ? 14.083 10.239 -12.818 1.00 43.12 85 MET A O 1
ATOM 691 N N . ARG A 1 86 ? 12.202 11.060 -13.716 1.00 44.41 86 ARG A N 1
ATOM 692 C CA . ARG A 1 86 ? 11.686 11.721 -12.516 1.00 44.41 86 ARG A CA 1
ATOM 693 C C . ARG A 1 86 ? 10.223 11.322 -12.394 1.00 44.41 86 ARG A C 1
ATOM 695 O O . ARG A 1 86 ? 9.377 11.830 -13.128 1.00 44.41 86 ARG A O 1
ATOM 702 N N . TYR A 1 87 ? 9.958 10.350 -11.528 1.00 50.19 87 TYR A N 1
ATOM 703 C CA . TYR A 1 87 ? 8.606 9.966 -11.147 1.00 50.19 87 TYR A CA 1
ATOM 704 C C . TYR A 1 87 ? 8.033 11.075 -10.262 1.00 50.19 87 TYR A C 1
ATOM 706 O O . TYR A 1 87 ? 8.588 11.390 -9.212 1.00 50.19 87 TYR A O 1
ATOM 714 N N . LEU A 1 88 ? 6.961 11.717 -10.731 1.00 43.53 88 LEU A N 1
ATOM 715 C CA . LEU A 1 88 ? 6.115 12.553 -9.886 1.00 43.53 88 LEU A CA 1
ATOM 716 C C . LEU A 1 88 ? 5.087 11.637 -9.209 1.00 43.53 88 LEU A C 1
ATOM 718 O O . LEU A 1 88 ? 4.447 10.853 -9.918 1.00 43.53 88 LEU A O 1
ATOM 722 N N . PRO A 1 89 ? 4.915 11.719 -7.881 1.00 42.06 89 PRO A N 1
ATOM 723 C CA . PRO A 1 89 ? 3.904 10.949 -7.175 1.00 42.06 89 PRO A CA 1
ATOM 724 C C . PRO A 1 89 ? 2.514 11.492 -7.529 1.00 42.06 89 PRO A C 1
ATOM 726 O O . PRO A 1 89 ? 2.222 12.661 -7.296 1.00 42.06 89 PRO A O 1
ATOM 729 N N . TRP A 1 90 ? 1.670 10.645 -8.118 1.00 43.69 90 TRP A N 1
ATOM 730 C CA . TRP A 1 90 ? 0.235 10.896 -8.263 1.00 43.69 90 TRP A CA 1
ATOM 731 C C . TRP A 1 90 ? -0.499 10.200 -7.128 1.00 43.69 90 TRP A C 1
ATOM 733 O O . TRP A 1 90 ? -0.934 9.059 -7.294 1.00 43.69 90 TRP A O 1
ATOM 743 N N . ILE A 1 91 ? -0.587 10.882 -5.984 1.00 39.78 91 ILE A N 1
ATOM 744 C CA . ILE A 1 91 ? -1.543 10.607 -4.904 1.00 39.78 91 ILE A CA 1
ATOM 745 C C . ILE A 1 91 ? -2.025 11.941 -4.344 1.00 39.78 91 ILE A C 1
ATOM 747 O O . ILE A 1 91 ? -1.176 12.855 -4.236 1.00 39.78 91 ILE A O 1
#

Foldseek 3Di:
DVQLQVQLVVLCVVLVHDCVCSVVSSVVSVVVQQLDDDPVDPPDGVVCVVVVDRDDPPPDDRPPDDDDDDDDPVVVVVCVVDPDDDDDDDD

Secondary structure (DSSP, 8-state):
-HHHHHHHHHHHHHHT--GGGHHHHHHHHHHHHTTS--TTSTTS-HHHHHHSSPPP-TT---TT--------HHHHHHHTT-----PPP--

pLDDT: mean 79.18, std 16.43, range [39.78, 94.25]

InterPro domains:
  IPR012337 Ribonuclease H-like superfamily [SSF53098] (1-56)
  IPR036397 Ribonuclease H superfamily [G3DSA:3.30.420.10] (1-87)
  IPR039537 Retrotransposon Ty1/copia-like [PTHR42648] (1-75)

Organism: Cajanus cajan (NCBI:txid3821)

Sequence (91 aa):
NCTVMEMARSMLKEKGLPNTFWAEAIYTAVYILNRCQTKAIQDKTPIEAWSGKKPSANHLRVFGSICYKHILEERKAQARRHDRMRYLPWI